Protein AF-A0A3D4NQR0-F1 (afdb_monomer)

Foldseek 3Di:
DDQLVVVLVVLQVVVPQEEEDEQVRLLRNLQCLLVCVRLDRHNHAEYEYEPDDHDLVSLVSCVSSVVQRRFYKDFDDDPVCPRGDDIDTDDNVVSVD

Mean predicted aligned error: 2.99 Å

Nearest PDB structures (foldseek):
  4d4h-assembly1_A  TM=9.047E-01  e=7.633E-07  Planktothrix agardhii
  4d4g-assembly1_A  TM=8.974E-01  e=9.957E-07  Planktothrix agardhii
  5ie2-assembly2_B  TM=8.187E-01  e=2.370E-03  Arabidopsis thaliana
  5ie3-assembly2_B  TM=8.181E-01  e=3.091E-03  Arabidopsis thaliana
  5ie0-assembly2_B  TM=8.180E-01  e=6.861E-03  Arabidopsis thaliana

Radius of gyration: 12.95 Å; Cα contacts (8 Å, |Δi|>4): 161; chains: 1; bounding box: 35×24×36 Å

Sequence (97 aa):
MWDAGRLAAEILQHGVTVADLPAAYWYLLARECASGVVSNLGDLRQVHVGGEAMSVEGLRLWHQAGLSHVRLLNTYGPTEATVVSSVHECRLSDASE

Structure (mmCIF, N/CA/C/O backbone):
data_AF-A0A3D4NQR0-F1
#
_entry.id   AF-A0A3D4NQR0-F1
#
loop_
_atom_site.group_PDB
_atom_site.id
_atom_site.type_symbol
_atom_site.label_atom_id
_atom_site.label_alt_id
_atom_site.label_comp_id
_atom_site.label_asym_id
_atom_site.label_entity_id
_atom_site.label_seq_id
_atom_site.pdbx_PDB_ins_code
_atom_site.Cartn_x
_atom_site.Cartn_y
_atom_site.Cartn_z
_atom_site.occupancy
_atom_site.B_iso_or_equiv
_atom_site.auth_seq_id
_atom_site.auth_comp_id
_atom_site.auth_asym_id
_atom_site.auth_atom_id
_atom_site.pdbx_PDB_model_num
ATOM 1 N N . MET A 1 1 ? -3.288 13.577 -8.129 1.00 74.75 1 MET A N 1
ATOM 2 C CA . MET A 1 1 ? -3.450 12.346 -7.329 1.00 74.75 1 MET A CA 1
ATOM 3 C C . MET A 1 1 ? -4.215 12.726 -6.073 1.00 74.75 1 MET A C 1
ATOM 5 O O . MET A 1 1 ? -4.042 13.857 -5.629 1.00 74.75 1 MET A O 1
ATOM 9 N N . TRP A 1 2 ? -5.108 11.872 -5.578 1.00 91.75 2 TRP A N 1
ATOM 10 C CA . TRP A 1 2 ? -5.796 12.125 -4.308 1.00 91.75 2 TRP A CA 1
ATOM 11 C C . TRP A 1 2 ? -4.796 12.039 -3.145 1.00 91.75 2 TRP A C 1
ATOM 13 O O . TRP A 1 2 ? -3.761 11.386 -3.273 1.00 91.75 2 TRP A O 1
ATOM 23 N N . ASP A 1 3 ? -5.073 12.698 -2.023 1.00 94.25 3 ASP A N 1
ATOM 24 C CA . ASP A 1 3 ? -4.380 12.375 -0.770 1.00 94.25 3 ASP A CA 1
ATOM 25 C C . ASP A 1 3 ? -4.901 11.033 -0.210 1.00 94.25 3 ASP A C 1
ATOM 27 O O . ASP A 1 3 ? -5.818 10.423 -0.777 1.00 94.25 3 ASP A O 1
ATOM 31 N N . ALA A 1 4 ? -4.274 10.510 0.847 1.00 94.75 4 ALA A N 1
ATOM 32 C CA . ALA A 1 4 ? -4.653 9.208 1.397 1.00 94.75 4 ALA A CA 1
ATOM 33 C C . ALA A 1 4 ? -6.012 9.252 2.121 1.00 94.75 4 ALA A C 1
ATOM 35 O O . ALA A 1 4 ? -6.789 8.304 1.999 1.00 94.75 4 ALA A O 1
ATOM 36 N N . GLY A 1 5 ? -6.367 10.373 2.757 1.00 95.50 5 GLY A N 1
ATOM 37 C CA . GLY A 1 5 ? -7.702 10.590 3.323 1.00 95.50 5 GLY A CA 1
ATOM 38 C C . GLY A 1 5 ? -8.824 10.524 2.279 1.00 95.50 5 GLY A C 1
ATOM 39 O O . GLY A 1 5 ? -9.821 9.825 2.476 1.00 95.50 5 GLY A O 1
ATOM 40 N N . ARG A 1 6 ? -8.661 11.195 1.133 1.00 96.81 6 ARG A N 1
ATOM 41 C CA . ARG A 1 6 ? -9.627 11.147 0.029 1.00 96.81 6 ARG A CA 1
ATOM 42 C C . ARG A 1 6 ? -9.694 9.755 -0.585 1.00 96.81 6 ARG A C 1
ATOM 44 O O . ARG A 1 6 ? -10.797 9.290 -0.844 1.00 96.81 6 ARG A O 1
ATOM 51 N N . LEU A 1 7 ? -8.563 9.073 -0.771 1.00 96.75 7 LEU A N 1
ATOM 52 C CA . LEU A 1 7 ? -8.559 7.684 -1.239 1.00 96.75 7 LEU A CA 1
ATOM 53 C C . LEU A 1 7 ? -9.342 6.764 -0.298 1.00 96.75 7 LEU A C 1
ATOM 55 O O . LEU A 1 7 ? -10.174 5.993 -0.764 1.00 96.75 7 LEU A O 1
ATOM 59 N N . ALA A 1 8 ? -9.115 6.864 1.013 1.00 97.06 8 ALA A N 1
ATOM 60 C CA . ALA A 1 8 ? -9.840 6.069 1.998 1.00 97.06 8 ALA A CA 1
ATOM 61 C C . ALA A 1 8 ? -11.352 6.340 1.950 1.00 97.06 8 ALA A C 1
ATOM 63 O O . ALA A 1 8 ? -12.149 5.403 1.990 1.00 97.06 8 ALA A O 1
ATOM 64 N N . ALA A 1 9 ? -11.757 7.605 1.793 1.00 97.25 9 ALA A N 1
ATOM 65 C CA . ALA A 1 9 ? -13.164 7.965 1.636 1.00 97.25 9 ALA A CA 1
ATOM 66 C C . ALA A 1 9 ? -13.795 7.320 0.389 1.00 97.25 9 ALA A C 1
ATOM 68 O O . ALA A 1 9 ? -14.893 6.777 0.478 1.00 97.25 9 ALA A O 1
ATOM 69 N N . GLU A 1 10 ? -13.094 7.322 -0.747 1.00 97.56 10 GLU A N 1
ATOM 70 C CA . GLU A 1 10 ? -13.565 6.695 -1.991 1.00 97.56 10 GLU A CA 1
ATOM 71 C C . GLU A 1 10 ? -13.617 5.163 -1.877 1.00 97.56 10 GLU A C 1
ATOM 73 O O . GLU A 1 10 ? -14.577 4.541 -2.334 1.00 97.56 10 GLU A O 1
ATOM 78 N N . ILE A 1 11 ? -12.635 4.547 -1.205 1.00 97.94 11 ILE A N 1
ATOM 79 C CA . ILE A 1 11 ? -12.634 3.107 -0.903 1.00 97.94 11 ILE A CA 1
ATOM 80 C C . ILE A 1 11 ? -13.889 2.727 -0.114 1.00 97.94 11 ILE A C 1
ATOM 82 O O . ILE A 1 11 ? -14.585 1.780 -0.483 1.00 97.94 11 ILE A O 1
ATOM 86 N N . LEU A 1 12 ? -14.203 3.487 0.938 1.00 97.94 12 LEU A N 1
ATOM 87 C CA . LEU A 1 12 ? -15.377 3.257 1.779 1.00 97.94 12 LEU A CA 1
ATOM 88 C C . LEU A 1 12 ? -16.679 3.496 1.013 1.00 97.94 12 LEU A C 1
ATOM 90 O O . LEU A 1 12 ? -17.590 2.674 1.071 1.00 97.94 12 LEU A O 1
ATOM 94 N N . GLN A 1 13 ? -16.762 4.606 0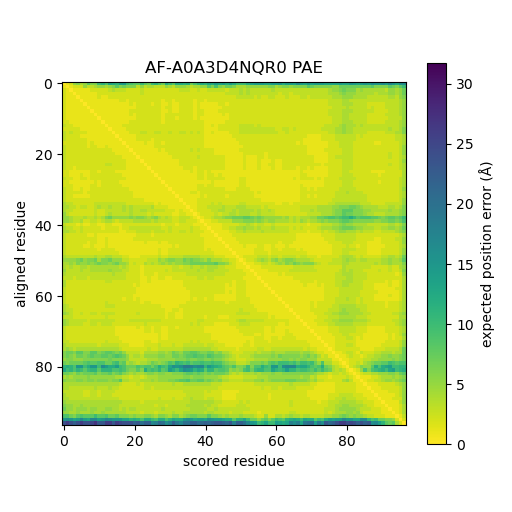.278 1.00 98.06 13 GLN A N 1
ATOM 95 C CA . GLN A 1 13 ? -17.955 4.993 -0.470 1.00 98.06 13 GLN A CA 1
ATOM 96 C C . GLN A 1 13 ? -18.326 3.963 -1.540 1.00 98.06 13 GLN A C 1
ATOM 98 O O . GLN A 1 13 ? -19.508 3.694 -1.755 1.00 98.06 13 GLN A O 1
ATOM 103 N N . HIS A 1 14 ? -17.327 3.398 -2.216 1.00 98.12 14 HIS A N 1
ATOM 104 C CA . HIS A 1 14 ? -17.535 2.473 -3.324 1.00 98.12 14 HIS A CA 1
ATOM 105 C C . HIS A 1 14 ? -17.411 0.997 -2.933 1.00 98.12 14 HIS A C 1
ATOM 107 O O . HIS A 1 14 ? -17.601 0.135 -3.791 1.00 98.12 14 HIS A O 1
ATOM 113 N N . GLY A 1 15 ? -17.116 0.690 -1.665 1.00 97.81 15 GLY A N 1
ATOM 114 C CA . GLY A 1 15 ? -16.908 -0.685 -1.207 1.00 97.81 15 GLY A CA 1
ATOM 115 C C . GLY A 1 15 ? -15.763 -1.367 -1.957 1.00 97.81 15 GLY A C 1
ATOM 116 O O . GLY A 1 15 ? -15.892 -2.508 -2.405 1.00 97.81 15 GLY A O 1
ATOM 117 N N . VAL A 1 16 ? -14.660 -0.646 -2.175 1.00 98.31 16 VAL A N 1
ATOM 118 C CA . VAL A 1 16 ? -13.514 -1.162 -2.931 1.00 98.31 16 VAL A CA 1
ATOM 119 C C . VAL A 1 16 ? -12.885 -2.319 -2.160 1.00 98.31 16 VAL A C 1
ATOM 121 O O . VAL A 1 16 ? -12.397 -2.149 -1.048 1.00 98.31 16 VAL A O 1
ATOM 124 N N . THR A 1 17 ? -12.859 -3.502 -2.775 1.00 98.56 17 THR A N 1
ATOM 125 C CA . THR A 1 17 ? -12.286 -4.710 -2.157 1.00 98.56 17 THR A CA 1
ATOM 126 C C . THR A 1 17 ? -10.861 -5.000 -2.627 1.00 98.56 17 THR A C 1
ATOM 128 O O . THR A 1 17 ? -10.115 -5.705 -1.945 1.00 98.56 17 THR A O 1
ATOM 131 N N . VAL A 1 18 ? -10.458 -4.460 -3.782 1.00 98.50 18 VAL A N 1
ATOM 132 C CA . VAL A 1 18 ? -9.118 -4.621 -4.358 1.00 98.50 18 VAL A CA 1
ATOM 133 C C . VAL A 1 18 ? -8.652 -3.288 -4.931 1.00 98.50 18 VAL A C 1
ATOM 135 O O . VAL A 1 18 ? -9.399 -2.659 -5.677 1.00 98.50 18 VAL A O 1
ATOM 138 N N . ALA A 1 19 ? -7.424 -2.884 -4.610 1.00 97.94 19 ALA A N 1
ATOM 139 C CA . ALA A 1 19 ? -6.791 -1.684 -5.155 1.00 97.94 19 ALA A CA 1
ATOM 140 C C . ALA A 1 19 ? -5.439 -2.010 -5.806 1.00 97.94 19 ALA A C 1
ATOM 142 O O . ALA A 1 19 ? -4.768 -2.962 -5.410 1.00 97.94 19 ALA A O 1
ATOM 143 N N . ASP A 1 20 ? -5.047 -1.199 -6.784 1.00 97.44 20 ASP A N 1
ATOM 144 C CA . ASP A 1 20 ? -3.729 -1.211 -7.421 1.00 97.44 20 ASP A CA 1
ATOM 145 C C . ASP A 1 20 ? -3.131 0.190 -7.268 1.00 97.44 20 ASP A C 1
ATOM 147 O O . ASP A 1 20 ? -3.775 1.180 -7.633 1.00 97.44 20 ASP A O 1
ATOM 151 N N . LEU A 1 21 ? -1.968 0.283 -6.621 1.00 97.25 21 LEU A N 1
ATOM 152 C CA . LEU A 1 21 ? -1.365 1.540 -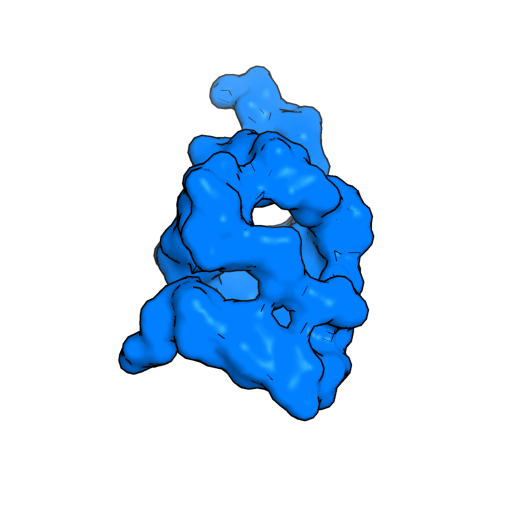6.193 1.00 97.25 21 LEU A CA 1
ATOM 153 C C . LEU A 1 21 ? 0.127 1.591 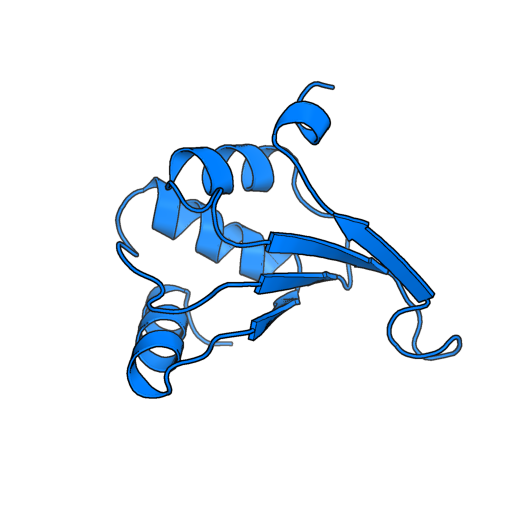-6.561 1.00 97.25 21 LEU A C 1
ATOM 155 O O . LEU A 1 21 ? 0.859 0.632 -6.317 1.00 97.25 21 LEU A O 1
ATOM 159 N N . PRO A 1 22 ? 0.638 2.743 -7.033 1.00 96.69 22 PRO A N 1
ATOM 160 C CA . PRO A 1 22 ? 2.079 2.978 -7.089 1.00 96.69 22 PRO A CA 1
ATOM 161 C C . PRO A 1 22 ? 2.724 2.841 -5.702 1.00 96.69 22 PRO A C 1
ATOM 163 O O . PRO A 1 22 ? 2.117 3.240 -4.700 1.00 96.69 22 PRO A O 1
ATOM 166 N N . ALA A 1 23 ? 3.963 2.345 -5.630 1.00 97.25 23 ALA A N 1
ATOM 167 C CA . ALA A 1 23 ? 4.619 2.081 -4.345 1.00 97.25 23 ALA A CA 1
ATOM 168 C C . ALA A 1 23 ? 4.753 3.320 -3.450 1.00 97.25 23 ALA A C 1
ATOM 170 O O . ALA A 1 23 ? 4.459 3.230 -2.254 1.00 9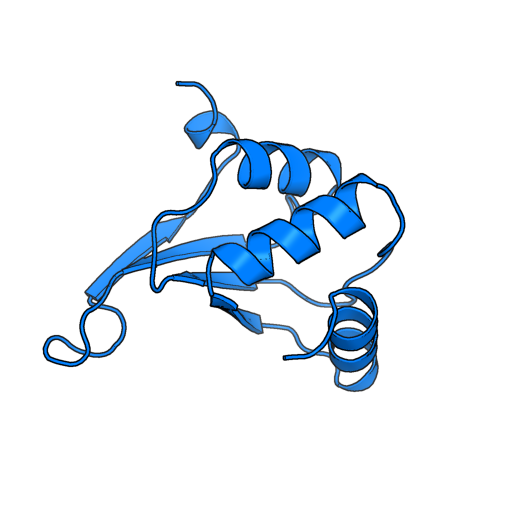7.25 23 ALA A O 1
ATOM 171 N N . ALA A 1 24 ? 5.097 4.488 -4.004 1.00 96.19 24 ALA A N 1
ATOM 172 C CA . ALA A 1 24 ? 5.119 5.732 -3.236 1.00 96.19 24 ALA A CA 1
ATOM 173 C C . ALA A 1 24 ? 3.741 6.098 -2.655 1.00 96.19 24 ALA A C 1
ATOM 175 O O . ALA A 1 24 ? 3.651 6.584 -1.525 1.00 96.19 24 ALA A O 1
ATOM 176 N N . TYR A 1 25 ? 2.657 5.847 -3.394 1.00 97.44 25 TYR A N 1
ATOM 177 C CA . TYR A 1 25 ? 1.315 6.200 -2.938 1.00 97.44 25 TYR A CA 1
ATOM 178 C C . TYR A 1 25 ? 0.800 5.233 -1.869 1.00 97.44 25 TYR A C 1
ATOM 180 O O . TYR A 1 25 ? 0.255 5.666 -0.852 1.00 97.44 25 TYR A O 1
ATOM 188 N N . TRP A 1 26 ? 1.066 3.935 -2.037 1.00 98.00 26 TRP A N 1
ATOM 189 C CA . TRP A 1 26 ? 0.836 2.943 -0.988 1.00 98.00 26 TRP A CA 1
ATOM 190 C C . TRP A 1 26 ? 1.626 3.268 0.290 1.00 98.00 26 TRP A C 1
ATOM 192 O O . TRP A 1 26 ? 1.072 3.177 1.383 1.00 98.00 26 TRP A O 1
ATOM 202 N N . TYR A 1 27 ? 2.884 3.709 0.181 1.00 97.75 27 TYR A N 1
ATOM 203 C CA . TYR A 1 27 ? 3.684 4.099 1.346 1.00 97.75 27 TYR A CA 1
ATOM 204 C C . TYR A 1 27 ? 3.065 5.278 2.114 1.00 97.75 27 TYR A C 1
ATOM 206 O O . TYR A 1 27 ? 3.026 5.256 3.346 1.00 97.75 27 TYR A O 1
ATOM 214 N N . LEU A 1 28 ? 2.533 6.288 1.414 1.00 97.06 28 LEU A N 1
ATOM 215 C CA . LEU A 1 28 ? 1.805 7.395 2.050 1.00 97.06 28 LEU A CA 1
ATOM 216 C C . LEU A 1 28 ? 0.551 6.905 2.782 1.00 97.06 28 LEU A C 1
ATOM 218 O O . LEU A 1 28 ? 0.345 7.272 3.938 1.00 97.06 28 LEU A O 1
ATOM 222 N N . LEU A 1 29 ? -0.236 6.030 2.150 1.00 97.81 29 LEU A N 1
ATOM 223 C CA . LEU A 1 29 ? -1.405 5.418 2.780 1.00 97.81 29 LEU A CA 1
ATOM 224 C C . LEU A 1 29 ? -1.015 4.628 4.038 1.00 97.81 29 LEU A C 1
ATOM 226 O O . LEU A 1 29 ? -1.609 4.827 5.093 1.00 97.81 29 LEU A O 1
ATOM 230 N N . ALA A 1 30 ? 0.022 3.789 3.959 1.00 97.88 30 ALA A N 1
ATOM 231 C CA . ALA A 1 30 ? 0.522 3.010 5.091 1.00 97.88 30 ALA A CA 1
ATOM 232 C C . ALA A 1 30 ? 0.935 3.906 6.270 1.00 97.88 30 ALA A C 1
ATOM 234 O O . ALA A 1 30 ? 0.612 3.606 7.420 1.00 97.88 30 ALA A O 1
ATOM 235 N N . ARG A 1 31 ? 1.610 5.030 5.990 1.00 98.06 31 ARG A N 1
ATOM 236 C CA . ARG A 1 31 ? 1.990 6.027 7.002 1.00 98.06 31 ARG A CA 1
ATOM 237 C C . ARG A 1 31 ? 0.784 6.677 7.668 1.00 98.06 31 ARG A C 1
ATOM 239 O O . ARG A 1 31 ? 0.781 6.808 8.888 1.00 98.06 31 ARG A O 1
ATOM 246 N N . GLU A 1 32 ? -0.214 7.091 6.892 1.00 97.81 32 GLU A N 1
ATOM 247 C CA . GLU A 1 32 ? -1.424 7.721 7.433 1.00 97.81 32 GLU A CA 1
ATOM 248 C C . GLU A 1 32 ? -2.306 6.739 8.207 1.00 97.81 32 GLU A C 1
ATOM 250 O O . GLU A 1 32 ? -2.923 7.115 9.205 1.00 97.81 32 GLU A O 1
ATOM 255 N N . CYS A 1 33 ? -2.327 5.468 7.804 1.00 97.81 33 CYS A N 1
ATOM 256 C CA . CYS A 1 33 ? -2.985 4.423 8.575 1.00 97.81 33 CYS A CA 1
ATOM 257 C C . CYS A 1 33 ? -2.262 4.160 9.901 1.00 97.81 33 CYS A C 1
ATOM 259 O O . CYS A 1 33 ? -2.895 4.121 10.953 1.00 97.81 33 CYS A O 1
ATOM 261 N N . ALA A 1 34 ? -0.931 4.051 9.882 1.00 97.38 34 ALA A N 1
ATOM 262 C CA . ALA A 1 34 ? -0.141 3.826 11.092 1.00 97.38 34 ALA A CA 1
ATOM 263 C C . ALA A 1 34 ? -0.178 5.015 12.068 1.00 97.38 34 ALA A C 1
ATOM 265 O O . ALA A 1 34 ? -0.077 4.817 13.278 1.00 97.38 34 ALA A O 1
ATOM 266 N N . SER A 1 35 ? -0.335 6.246 11.567 1.00 96.69 35 SER A N 1
ATOM 267 C CA . SER A 1 35 ? -0.502 7.443 12.402 1.00 96.69 35 SER A CA 1
ATOM 268 C C . SER A 1 35 ? -1.927 7.628 12.937 1.00 96.69 35 SER A C 1
ATOM 270 O O . SER A 1 35 ? -2.145 8.486 13.792 1.00 96.69 35 SER A O 1
ATOM 272 N N . GLY A 1 36 ? -2.894 6.84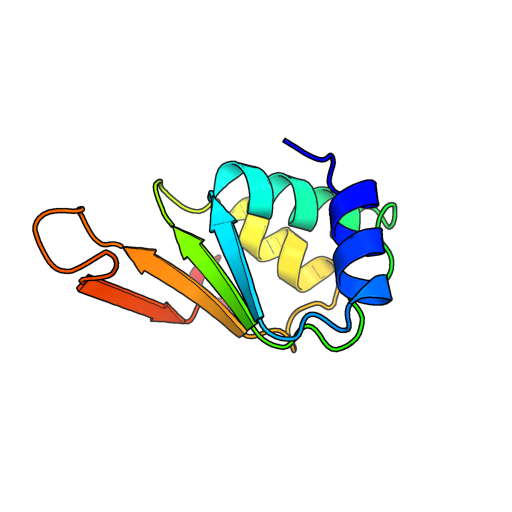3 12.449 1.00 95.00 36 GLY A N 1
ATOM 273 C CA . GLY A 1 36 ? -4.306 6.936 12.818 1.00 95.00 36 GLY A CA 1
ATOM 274 C C . GLY A 1 36 ? -5.082 8.051 12.109 1.00 95.00 36 GLY A C 1
ATOM 275 O O . GLY A 1 36 ? -6.256 8.247 12.420 1.00 95.00 36 GLY A O 1
ATOM 276 N N . VAL A 1 37 ? -4.467 8.767 11.158 1.00 93.62 37 VAL A N 1
ATOM 277 C CA . VAL A 1 37 ? -5.157 9.759 10.310 1.00 93.62 37 VAL A CA 1
ATOM 278 C C . VAL A 1 37 ? -6.205 9.071 9.432 1.00 93.62 37 VAL A C 1
ATOM 280 O O . VAL A 1 37 ? -7.330 9.556 9.314 1.00 93.62 37 VAL A O 1
ATOM 283 N N . VAL A 1 38 ? -5.861 7.908 8.876 1.00 94.50 38 VAL A N 1
ATOM 284 C CA . VAL A 1 38 ? -6.789 7.023 8.164 1.00 94.50 38 VAL A CA 1
ATOM 285 C C . VAL A 1 38 ? -7.058 5.798 9.030 1.00 94.50 38 VAL A C 1
ATOM 287 O O . VAL A 1 38 ? -6.223 4.908 9.142 1.00 94.50 38 VAL A O 1
ATOM 290 N N . SER A 1 39 ? -8.231 5.731 9.652 1.00 91.81 39 SER A N 1
ATOM 291 C CA . SER A 1 39 ? -8.548 4.680 10.629 1.00 91.81 39 SER A CA 1
ATOM 292 C C . SER A 1 39 ? -9.209 3.432 10.038 1.00 91.81 39 SER A C 1
ATOM 294 O O . SER A 1 39 ? -9.269 2.405 10.711 1.00 91.81 39 SER A O 1
ATOM 296 N N . ASN A 1 40 ? -9.735 3.503 8.811 1.00 92.94 40 ASN A N 1
ATOM 297 C CA . ASN A 1 40 ? -10.493 2.415 8.201 1.00 92.94 40 ASN A CA 1
ATOM 298 C C . ASN A 1 40 ? -10.363 2.417 6.671 1.00 92.94 40 ASN A C 1
ATOM 300 O O . ASN A 1 40 ? -10.414 3.475 6.047 1.00 92.94 40 ASN A O 1
ATOM 304 N N . LEU A 1 41 ? -10.258 1.223 6.083 1.00 96.94 41 LEU A N 1
ATOM 305 C CA . LEU A 1 41 ? -10.276 0.979 4.635 1.00 96.94 41 LEU A CA 1
ATOM 306 C C . LEU A 1 41 ? -11.448 0.075 4.203 1.00 96.94 41 LEU A C 1
ATOM 308 O O . LEU A 1 41 ? -11.471 -0.419 3.081 1.00 96.94 41 LEU A O 1
ATOM 312 N N . GLY A 1 42 ? -12.436 -0.139 5.074 1.00 96.06 42 GLY A N 1
ATOM 313 C CA . GLY A 1 42 ? -13.648 -0.899 4.773 1.00 96.06 42 GLY A CA 1
ATOM 314 C C . GLY A 1 42 ? -13.358 -2.366 4.480 1.00 96.06 42 GLY A C 1
ATOM 315 O O . GLY A 1 42 ? -12.592 -3.007 5.193 1.00 96.06 42 GLY A O 1
ATOM 316 N N . ASP A 1 43 ? -13.958 -2.876 3.405 1.00 97.00 43 ASP A N 1
ATOM 317 C CA . ASP A 1 43 ? -13.838 -4.275 2.972 1.00 97.00 43 ASP A CA 1
ATOM 318 C C . ASP A 1 43 ? -12.616 -4.525 2.068 1.00 97.00 43 ASP A C 1
ATOM 320 O O . ASP A 1 43 ? -12.553 -5.524 1.338 1.00 97.00 43 ASP A O 1
ATOM 324 N N . LEU A 1 44 ? -11.639 -3.610 2.078 1.00 98.38 44 LEU A N 1
ATOM 325 C CA . LEU A 1 44 ? -10.406 -3.766 1.322 1.00 98.38 44 LEU A CA 1
ATOM 326 C C . LEU A 1 44 ? -9.684 -5.034 1.787 1.00 98.38 44 LEU A C 1
ATOM 328 O O . LEU A 1 44 ? -9.233 -5.135 2.922 1.00 98.38 44 LEU A O 1
ATOM 332 N N . ARG A 1 45 ? -9.551 -6.011 0.889 1.00 98.19 45 ARG A N 1
ATOM 333 C CA . ARG A 1 45 ? -8.947 -7.319 1.193 1.00 98.19 45 ARG A CA 1
ATOM 334 C C . ARG A 1 45 ? -7.631 -7.566 0.470 1.00 98.19 45 ARG A C 1
ATOM 336 O O . ARG A 1 45 ? -6.922 -8.504 0.826 1.00 98.19 45 ARG A O 1
ATOM 343 N N . GLN A 1 46 ? -7.310 -6.775 -0.556 1.00 98.69 46 GLN A N 1
ATOM 344 C CA . GLN A 1 46 ? -6.074 -6.932 -1.316 1.00 98.69 46 GLN A CA 1
ATOM 345 C C . GLN A 1 46 ? -5.596 -5.611 -1.928 1.00 98.69 46 GLN A C 1
ATOM 347 O O . GLN A 1 46 ? -6.389 -4.856 -2.488 1.00 98.69 46 GLN A O 1
ATOM 352 N N . VAL A 1 47 ? -4.288 -5.373 -1.876 1.00 98.44 47 VAL A N 1
ATOM 353 C CA . VAL A 1 47 ? -3.620 -4.246 -2.532 1.00 98.44 47 VAL A CA 1
ATOM 354 C C . VAL A 1 47 ? -2.465 -4.776 -3.369 1.00 98.44 47 VAL A C 1
ATOM 356 O O . VAL A 1 47 ? -1.614 -5.512 -2.869 1.00 98.44 47 VAL A O 1
ATOM 359 N N . HIS A 1 48 ? -2.450 -4.406 -4.643 1.00 98.44 48 HIS A N 1
ATOM 360 C CA . HIS A 1 48 ? -1.316 -4.589 -5.541 1.00 98.44 48 HIS A CA 1
ATOM 361 C C . HIS A 1 48 ? -0.472 -3.326 -5.492 1.00 98.44 48 HIS A C 1
ATOM 363 O O . HIS A 1 48 ? -1.007 -2.217 -5.512 1.00 98.44 48 HIS A O 1
ATOM 369 N N . VAL A 1 49 ? 0.836 -3.505 -5.384 1.00 98.12 49 VAL A N 1
ATOM 370 C CA . VAL A 1 49 ? 1.797 -2.414 -5.321 1.00 98.12 49 VAL A CA 1
ATOM 371 C C . VAL A 1 49 ? 2.879 -2.668 -6.350 1.00 98.12 49 VAL A C 1
ATOM 373 O O . VAL A 1 49 ? 3.430 -3.764 -6.401 1.00 98.12 49 VAL A O 1
ATOM 376 N N . GLY A 1 50 ? 3.176 -1.680 -7.184 1.00 95.12 50 GLY A N 1
ATOM 377 C CA . GLY A 1 50 ? 4.145 -1.847 -8.262 1.00 95.12 50 GLY A CA 1
ATOM 378 C C . GLY A 1 50 ? 4.623 -0.527 -8.852 1.00 95.12 50 GLY A C 1
ATOM 379 O O . GLY A 1 50 ? 4.384 0.552 -8.308 1.00 95.12 50 GLY A O 1
ATOM 380 N N . GLY A 1 51 ? 5.336 -0.627 -9.973 1.00 92.38 51 GLY A N 1
ATOM 381 C CA . GLY A 1 51 ? 5.910 0.507 -10.710 1.00 92.38 51 GLY A CA 1
ATOM 382 C C . GLY A 1 51 ? 7.292 0.953 -10.222 1.00 92.38 51 GLY A C 1
ATOM 383 O O . GLY A 1 51 ? 8.087 1.444 -11.017 1.00 92.38 51 GLY A O 1
ATOM 384 N N . GLU A 1 52 ? 7.617 0.724 -8.952 1.00 94.19 52 GLU A N 1
ATOM 385 C CA . GLU A 1 52 ? 8.921 1.014 -8.350 1.00 94.19 52 GLU A CA 1
ATOM 386 C C . GLU A 1 52 ? 9.154 0.129 -7.110 1.00 94.19 52 GLU A C 1
ATOM 388 O O . GLU A 1 52 ? 8.297 -0.675 -6.738 1.00 94.19 52 GLU A O 1
ATOM 393 N N . ALA A 1 53 ? 10.324 0.245 -6.478 1.00 94.44 53 ALA A N 1
ATOM 394 C CA . ALA A 1 53 ? 10.664 -0.564 -5.310 1.00 94.44 53 ALA A CA 1
ATOM 395 C C . ALA A 1 53 ? 9.770 -0.232 -4.100 1.00 94.44 53 ALA A C 1
ATOM 397 O O . ALA A 1 53 ? 9.604 0.930 -3.728 1.00 94.44 53 ALA A O 1
ATOM 398 N N . MET A 1 54 ? 9.233 -1.265 -3.445 1.00 95.81 54 MET A N 1
ATOM 399 C CA . MET A 1 54 ? 8.459 -1.109 -2.213 1.00 95.81 54 MET A CA 1
ATOM 400 C C . MET A 1 54 ? 9.346 -0.786 -1.006 1.00 95.81 54 MET A C 1
ATOM 402 O O . MET A 1 54 ? 10.447 -1.313 -0.855 1.00 95.81 54 MET A O 1
ATOM 406 N N . SER A 1 55 ? 8.825 0.046 -0.103 1.00 96.56 55 SER A N 1
ATOM 407 C CA . SER A 1 55 ? 9.501 0.411 1.145 1.00 96.56 55 SER A CA 1
ATOM 408 C C . SER A 1 55 ? 9.338 -0.660 2.229 1.00 96.56 55 SER A C 1
ATOM 410 O O . SER A 1 55 ? 8.216 -0.994 2.620 1.00 96.56 55 SER A O 1
ATOM 412 N N . VAL A 1 56 ? 10.463 -1.119 2.788 1.00 96.81 56 VAL A N 1
ATOM 413 C CA . VAL A 1 56 ? 10.504 -2.003 3.970 1.00 96.81 56 VAL A CA 1
ATOM 414 C C . VAL A 1 56 ? 9.878 -1.329 5.195 1.00 96.81 56 VAL A C 1
ATOM 416 O O . VAL A 1 56 ? 9.138 -1.957 5.950 1.00 96.81 56 VAL A O 1
ATOM 419 N N . GLU A 1 57 ? 10.125 -0.032 5.390 1.00 97.44 57 GLU A N 1
ATOM 420 C CA . GLU A 1 57 ? 9.474 0.742 6.452 1.00 97.44 57 GLU A CA 1
ATOM 421 C C . GLU A 1 57 ? 7.956 0.796 6.237 1.00 97.44 57 GLU A C 1
ATOM 423 O O . GLU A 1 57 ? 7.194 0.587 7.178 1.00 97.44 57 GLU A O 1
ATOM 428 N N . GLY A 1 58 ? 7.514 0.994 4.990 1.00 97.44 58 GLY A N 1
ATOM 429 C CA . GLY A 1 58 ? 6.098 0.948 4.620 1.00 97.44 58 GLY A CA 1
ATOM 430 C C . GLY A 1 58 ? 5.430 -0.358 5.025 1.00 97.44 58 GLY A C 1
ATOM 431 O O . GLY A 1 58 ? 4.325 -0.345 5.559 1.00 97.44 58 GLY A O 1
ATOM 432 N N . LEU A 1 59 ? 6.128 -1.481 4.843 1.00 97.62 59 LEU A N 1
ATOM 433 C CA . LEU A 1 59 ? 5.628 -2.799 5.221 1.00 97.62 59 LEU A CA 1
ATOM 434 C C . LEU A 1 59 ? 5.456 -2.914 6.742 1.00 97.62 59 LEU A C 1
ATOM 436 O O . LEU A 1 59 ? 4.424 -3.391 7.214 1.00 97.62 59 LEU A O 1
ATOM 440 N N . ARG A 1 60 ? 6.419 -2.407 7.522 1.00 97.81 60 ARG A N 1
ATOM 441 C CA . ARG A 1 60 ? 6.307 -2.354 8.991 1.00 97.81 60 ARG A CA 1
ATOM 442 C C . ARG A 1 60 ? 5.124 -1.490 9.433 1.00 97.81 60 ARG A C 1
ATOM 444 O O . ARG A 1 60 ? 4.351 -1.923 10.284 1.00 97.81 60 ARG A O 1
ATOM 451 N N . LEU A 1 61 ? 4.946 -0.316 8.826 1.00 97.88 61 LEU A N 1
ATOM 452 C CA . LEU A 1 61 ? 3.830 0.593 9.112 1.00 97.88 61 LEU A CA 1
ATOM 453 C C . LEU A 1 61 ? 2.475 -0.024 8.752 1.00 97.88 61 LEU A C 1
ATOM 455 O O . LEU A 1 61 ? 1.533 0.067 9.533 1.00 97.88 61 LEU A O 1
ATOM 459 N N . TRP A 1 62 ? 2.385 -0.711 7.613 1.00 97.50 62 TRP A N 1
ATOM 460 C CA . TRP A 1 62 ? 1.180 -1.423 7.187 1.00 97.50 62 TRP A CA 1
ATOM 461 C C . TRP A 1 62 ? 0.739 -2.463 8.225 1.00 97.50 62 TRP A C 1
ATOM 463 O O . TRP A 1 62 ? -0.430 -2.524 8.612 1.00 97.50 62 TRP A O 1
ATOM 473 N N . HIS A 1 63 ? 1.692 -3.241 8.741 1.00 96.44 63 HIS A N 1
ATOM 474 C CA . HIS A 1 63 ? 1.435 -4.187 9.823 1.00 96.44 63 HIS A CA 1
ATOM 475 C C . HIS A 1 63 ? 1.079 -3.489 11.143 1.00 96.44 63 HIS A C 1
ATOM 477 O O . HIS A 1 63 ? 0.122 -3.902 11.802 1.00 96.44 63 HIS A O 1
ATOM 483 N N . GLN A 1 64 ? 1.792 -2.419 11.511 1.00 96.69 64 GLN A N 1
ATOM 484 C CA . GLN A 1 64 ? 1.510 -1.615 12.707 1.00 96.69 64 GLN A CA 1
ATOM 485 C C . GLN A 1 64 ? 0.099 -1.010 12.682 1.00 96.69 64 GLN A C 1
ATOM 487 O O . GLN A 1 64 ? -0.554 -0.938 13.720 1.00 96.69 64 GLN A O 1
ATOM 492 N N . ALA A 1 65 ? -0.394 -0.635 11.502 1.00 96.31 65 ALA A N 1
ATOM 493 C CA . ALA A 1 65 ? -1.743 -0.120 11.292 1.00 96.31 65 ALA A CA 1
ATOM 494 C C . ALA A 1 65 ? -2.852 -1.185 11.434 1.00 96.31 65 ALA A C 1
ATOM 496 O O . ALA A 1 65 ? -4.027 -0.875 11.263 1.00 96.31 65 ALA A O 1
ATOM 497 N N . GLY A 1 66 ? -2.513 -2.452 11.706 1.00 95.62 66 GLY A N 1
ATOM 498 C CA . GLY A 1 66 ? -3.489 -3.541 11.825 1.00 95.62 66 GLY A CA 1
ATOM 499 C C . GLY A 1 66 ? -3.997 -4.083 10.482 1.00 95.62 66 G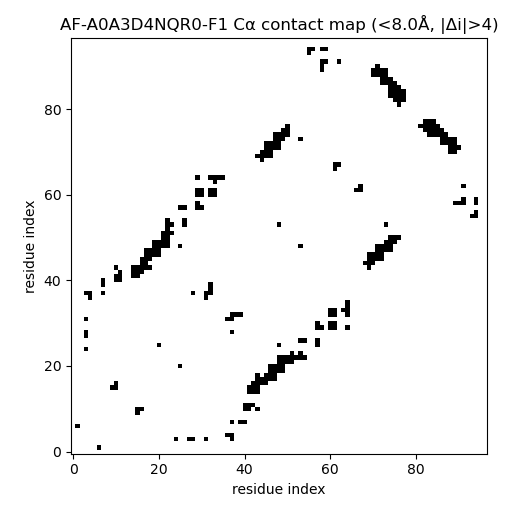LY A C 1
ATOM 500 O O . GLY A 1 66 ? -4.897 -4.925 10.450 1.00 95.62 66 GLY A O 1
ATOM 501 N N . LEU A 1 67 ? -3.388 -3.680 9.364 1.00 96.56 67 LEU A N 1
ATOM 502 C CA . LEU A 1 67 ? -3.808 -4.059 8.009 1.00 96.56 67 LEU A CA 1
ATOM 503 C C . LEU A 1 67 ? -3.234 -5.409 7.546 1.00 96.56 67 LEU A C 1
ATOM 505 O O . LEU A 1 67 ? -3.270 -5.739 6.365 1.00 96.56 67 LEU A O 1
ATOM 509 N N . SER A 1 68 ? -2.756 -6.238 8.481 1.00 94.75 68 SER A N 1
ATOM 510 C CA . SER A 1 68 ? -2.207 -7.580 8.206 1.00 94.75 68 SER A CA 1
ATOM 511 C C . SER A 1 68 ? -3.217 -8.547 7.570 1.00 94.75 68 SER A C 1
ATOM 513 O O . SER A 1 68 ? -2.825 -9.576 7.031 1.00 94.75 68 SER A O 1
ATOM 515 N N . HIS A 1 69 ? -4.513 -8.246 7.668 1.00 94.75 69 HIS A N 1
ATOM 516 C CA . HIS A 1 69 ? -5.591 -9.016 7.048 1.00 94.75 69 HIS A CA 1
ATOM 517 C C . HIS A 1 69 ? -5.783 -8.681 5.557 1.00 94.75 69 HIS A C 1
ATOM 519 O O . HIS A 1 69 ? -6.415 -9.451 4.834 1.00 94.75 69 HIS A O 1
ATOM 525 N N . VAL A 1 70 ? -5.233 -7.554 5.092 1.00 98.06 70 VAL A N 1
ATOM 526 C CA . VAL A 1 70 ? -5.257 -7.135 3.690 1.00 98.06 70 VAL A CA 1
ATOM 527 C C . VAL A 1 70 ? -4.058 -7.757 2.985 1.00 98.06 70 VAL A C 1
ATOM 529 O O . VAL A 1 70 ? -2.912 -7.479 3.339 1.00 98.06 70 VAL A O 1
ATOM 532 N 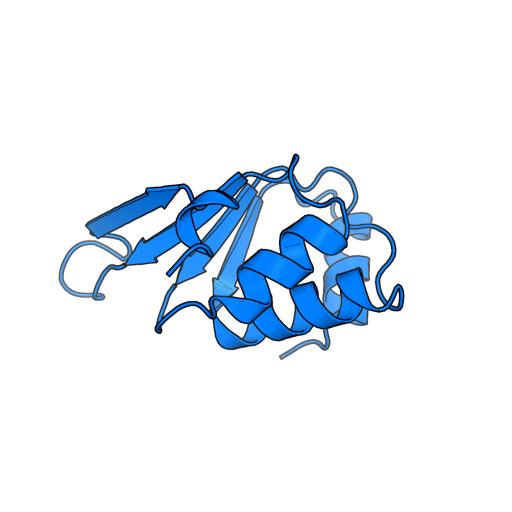N . ARG A 1 71 ? -4.302 -8.591 1.969 1.00 98.38 71 ARG A N 1
ATOM 533 C CA . ARG A 1 71 ? -3.226 -9.207 1.182 1.00 98.38 71 ARG A CA 1
ATOM 534 C C . ARG A 1 71 ? -2.447 -8.131 0.437 1.00 98.38 71 ARG A C 1
ATOM 536 O O . ARG A 1 71 ? -3.013 -7.423 -0.392 1.00 98.38 71 ARG A O 1
ATOM 543 N N . LEU A 1 72 ? -1.154 -8.034 0.706 1.00 98.50 72 LEU A N 1
ATOM 544 C CA . LEU A 1 72 ? -0.281 -7.052 0.084 1.00 98.50 72 LEU A CA 1
ATOM 545 C C . LEU A 1 72 ? 0.603 -7.745 -0.951 1.00 98.50 72 LEU A C 1
ATOM 547 O O . LEU A 1 72 ? 1.402 -8.613 -0.605 1.00 98.50 72 LEU A O 1
ATOM 551 N N . LEU A 1 73 ? 0.435 -7.392 -2.221 1.00 98.38 73 LEU A N 1
ATOM 552 C CA . LEU A 1 73 ? 1.140 -8.017 -3.333 1.00 98.38 73 LEU A CA 1
ATOM 553 C C . LEU A 1 73 ? 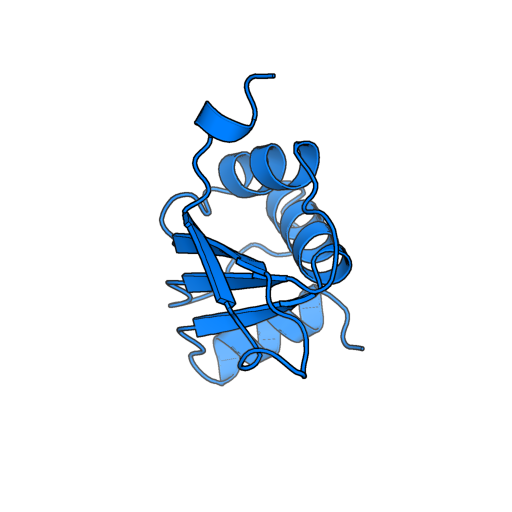2.131 -7.030 -3.946 1.00 98.38 73 LEU A C 1
ATOM 555 O O . LEU A 1 73 ? 1.716 -6.040 -4.544 1.00 98.38 73 LEU A O 1
ATOM 559 N N . ASN A 1 74 ? 3.425 -7.326 -3.841 1.00 97.81 74 ASN A N 1
ATOM 560 C CA . ASN A 1 74 ? 4.452 -6.657 -4.628 1.00 97.81 74 ASN A CA 1
ATOM 561 C C . ASN A 1 74 ? 4.413 -7.212 -6.052 1.00 97.81 74 ASN A C 1
ATOM 563 O O . ASN A 1 74 ? 4.587 -8.413 -6.270 1.00 97.81 74 ASN A O 1
ATOM 567 N N . THR A 1 75 ? 4.156 -6.345 -7.015 1.00 97.06 75 THR A N 1
ATOM 568 C CA . THR A 1 75 ? 3.948 -6.690 -8.415 1.00 97.06 75 THR A CA 1
ATOM 569 C C . THR A 1 75 ? 5.001 -6.005 -9.264 1.00 97.06 75 THR A C 1
ATOM 571 O O . THR A 1 75 ? 5.314 -4.826 -9.099 1.00 97.06 75 THR A O 1
ATOM 574 N N . TYR A 1 76 ? 5.560 -6.761 -10.198 1.00 94.19 76 TYR A N 1
ATOM 575 C CA . TYR A 1 76 ? 6.515 -6.250 -11.164 1.00 94.19 76 TYR A CA 1
ATOM 576 C C . TYR A 1 76 ? 6.114 -6.715 -12.554 1.00 94.19 76 TYR A C 1
ATOM 578 O O . TYR A 1 76 ? 5.860 -7.901 -12.772 1.00 94.19 76 TYR A O 1
ATOM 586 N N . GLY A 1 77 ? 6.087 -5.783 -13.499 1.00 91.38 77 GLY A N 1
ATOM 587 C CA . GLY A 1 77 ? 5.960 -6.083 -14.914 1.00 91.38 77 GLY A CA 1
ATOM 588 C C . GLY A 1 77 ? 6.180 -4.842 -15.775 1.00 91.38 77 GLY A C 1
ATOM 589 O O . GLY A 1 77 ? 5.617 -3.787 -15.486 1.00 91.38 77 GLY A O 1
ATOM 590 N N . PRO A 1 78 ? 7.004 -4.932 -16.830 1.00 89.56 78 PRO A N 1
ATOM 591 C CA . PRO A 1 78 ? 7.062 -3.896 -17.846 1.00 89.56 78 PRO A CA 1
ATOM 592 C C . PRO A 1 78 ? 5.843 -3.987 -18.776 1.00 89.56 78 PRO A C 1
ATOM 594 O O . PRO A 1 78 ? 5.194 -5.035 -18.908 1.00 89.56 78 PRO A O 1
ATOM 597 N N . THR A 1 79 ? 5.556 -2.890 -19.475 1.00 89.62 79 THR A N 1
ATOM 598 C CA . THR A 1 79 ? 4.459 -2.820 -20.452 1.00 89.62 79 THR A CA 1
ATOM 599 C C . THR A 1 79 ? 4.585 -3.864 -21.566 1.00 89.62 79 THR A C 1
ATOM 601 O O . THR A 1 79 ? 3.583 -4.371 -22.059 1.00 89.62 79 THR A O 1
ATOM 604 N N . GLU A 1 80 ? 5.816 -4.240 -21.902 1.00 93.12 80 GLU A N 1
ATOM 605 C CA . GLU A 1 80 ? 6.213 -5.152 -22.970 1.00 93.12 80 GLU A CA 1
ATOM 606 C C . GLU A 1 80 ? 5.986 -6.631 -22.626 1.00 93.12 80 GLU A C 1
ATOM 608 O O . GLU A 1 80 ? 5.959 -7.459 -23.535 1.00 93.12 80 GLU A O 1
ATOM 613 N N . ALA A 1 81 ? 5.835 -6.977 -21.339 1.00 76.94 81 ALA A N 1
ATOM 614 C CA . ALA A 1 81 ? 5.791 -8.371 -20.892 1.00 76.94 81 ALA A CA 1
ATOM 615 C C . ALA A 1 81 ? 4.393 -8.885 -20.525 1.00 76.94 81 ALA A C 1
ATOM 617 O O . ALA A 1 81 ? 4.191 -10.073 -20.733 1.00 76.94 81 ALA A O 1
ATOM 618 N N . THR A 1 82 ? 3.490 -8.023 -20.011 1.00 81.56 82 THR A N 1
ATOM 619 C CA . THR A 1 82 ? 2.022 -8.210 -19.780 1.00 81.56 82 THR A CA 1
ATOM 620 C C . THR A 1 82 ? 1.505 -7.389 -18.580 1.00 81.56 82 THR A C 1
ATOM 622 O O . THR A 1 82 ? 0.704 -7.887 -17.794 1.00 81.56 82 THR A O 1
ATOM 625 N N . VAL A 1 83 ? 1.942 -6.137 -18.391 1.00 85.56 83 VAL A N 1
ATOM 626 C CA . VAL A 1 83 ? 1.597 -5.269 -17.232 1.00 85.56 83 VAL A CA 1
ATOM 627 C C . VAL A 1 83 ? 2.133 -5.782 -15.882 1.00 85.56 83 VAL A C 1
ATOM 629 O O . VAL A 1 83 ? 2.845 -5.051 -15.209 1.00 85.56 83 VAL A O 1
ATOM 632 N N . VAL A 1 84 ? 1.877 -7.037 -15.501 1.00 91.81 84 VAL A N 1
ATOM 633 C CA . VAL A 1 84 ? 2.470 -7.732 -14.348 1.00 91.81 84 VAL A CA 1
ATOM 634 C C . VAL A 1 84 ? 3.037 -9.071 -14.824 1.00 91.81 84 VAL A C 1
ATOM 636 O O . VAL A 1 84 ? 2.305 -9.908 -15.347 1.00 91.81 84 VAL A O 1
ATOM 639 N N . SER A 1 85 ? 4.342 -9.278 -14.649 1.00 93.88 85 SER A N 1
ATOM 640 C CA . SER A 1 85 ? 5.057 -10.514 -15.006 1.00 93.88 85 SER A CA 1
ATOM 641 C C . SER A 1 85 ? 5.438 -11.371 -13.795 1.00 93.88 85 SER A C 1
ATOM 643 O O . SER A 1 85 ? 5.649 -12.573 -13.934 1.00 93.88 85 SER A O 1
ATOM 645 N N . SER A 1 86 ? 5.531 -10.780 -12.603 1.00 95.25 86 SER A N 1
ATOM 646 C CA . SER A 1 86 ? 5.840 -11.487 -11.358 1.00 95.25 86 SER A CA 1
ATOM 647 C C . SER A 1 86 ? 5.125 -10.855 -10.170 1.00 95.25 86 SER A C 1
ATOM 649 O O . SER A 1 86 ? 4.931 -9.638 -10.131 1.00 95.25 86 SER A O 1
ATOM 651 N N . VAL A 1 87 ? 4.775 -11.685 -9.189 1.00 97.06 87 VAL A N 1
ATOM 652 C CA . VAL A 1 87 ? 4.076 -11.279 -7.967 1.00 97.06 87 VAL A CA 1
ATOM 653 C C . VAL A 1 87 ? 4.734 -11.939 -6.760 1.00 97.06 87 VAL A C 1
ATOM 655 O O . VAL A 1 87 ? 5.030 -13.132 -6.795 1.00 97.06 87 VAL A O 1
ATOM 658 N N . HIS A 1 88 ? 4.912 -11.173 -5.688 1.00 97.50 88 HIS A N 1
ATOM 659 C CA . HIS A 1 88 ? 5.330 -11.651 -4.372 1.00 97.50 88 HIS A CA 1
ATOM 660 C C . HIS A 1 88 ? 4.316 -11.198 -3.319 1.00 97.50 88 HIS A C 1
ATOM 662 O O . HIS A 1 88 ? 3.957 -10.025 -3.266 1.00 97.50 88 HIS A O 1
ATOM 668 N N . GLU A 1 89 ? 3.833 -12.118 -2.485 1.00 97.62 89 GLU A N 1
ATOM 669 C CA . GLU A 1 89 ? 2.944 -11.779 -1.368 1.00 97.62 89 GLU A CA 1
ATOM 670 C C . GLU A 1 89 ? 3.778 -11.354 -0.160 1.00 97.62 89 GLU A C 1
ATOM 672 O O . GLU A 1 89 ? 4.449 -12.181 0.457 1.00 97.62 89 GLU A O 1
ATOM 677 N N . CYS A 1 90 ? 3.715 -10.066 0.169 1.00 96.88 90 CYS A N 1
ATOM 678 C CA . CYS A 1 90 ? 4.484 -9.471 1.248 1.00 96.88 90 CYS A CA 1
ATOM 679 C C . CYS A 1 90 ? 3.971 -9.915 2.616 1.00 96.88 90 CYS A C 1
ATOM 681 O O . CYS A 1 90 ? 2.773 -9.871 2.908 1.00 96.88 90 CYS A O 1
ATOM 683 N N . ARG A 1 91 ? 4.906 -10.281 3.488 1.00 94.81 91 ARG A N 1
ATOM 684 C CA . ARG A 1 91 ? 4.661 -10.633 4.890 1.00 94.81 91 ARG A CA 1
ATOM 685 C C . ARG A 1 91 ? 5.586 -9.834 5.792 1.00 94.81 91 ARG A C 1
ATOM 687 O O . ARG A 1 91 ? 6.657 -9.423 5.368 1.00 94.81 91 ARG A O 1
ATOM 694 N N . LEU A 1 92 ? 5.242 -9.704 7.073 1.00 94.38 92 LEU A N 1
ATOM 695 C CA . LEU A 1 92 ? 6.100 -9.011 8.042 1.00 94.38 92 LEU A CA 1
ATOM 696 C C . LEU A 1 92 ? 7.521 -9.601 8.105 1.00 94.38 92 LEU A C 1
ATOM 698 O O . LEU A 1 92 ? 8.474 -8.865 8.335 1.00 94.38 92 LEU A O 1
ATOM 702 N N . SER A 1 93 ? 7.673 -10.906 7.850 1.00 94.62 93 SER A N 1
ATOM 703 C CA . SER A 1 93 ? 8.977 -11.574 7.745 1.00 94.62 93 SER A CA 1
ATOM 704 C C . SER A 1 93 ? 9.879 -10.994 6.654 1.00 94.62 93 SER A C 1
ATOM 706 O O . SER A 1 93 ? 11.096 -11.064 6.785 1.00 94.62 93 SER A O 1
ATOM 708 N N . ASP A 1 94 ? 9.310 -10.384 5.619 1.00 93.81 94 ASP A N 1
ATOM 709 C CA . ASP A 1 94 ? 10.062 -9.769 4.522 1.00 93.81 94 ASP A CA 1
ATOM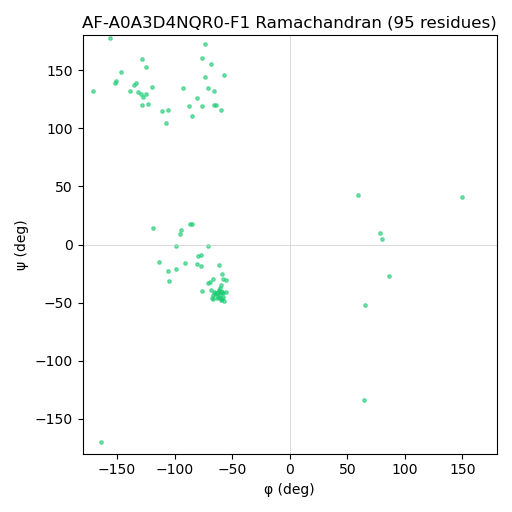 710 C C . ASP A 1 94 ? 10.646 -8.405 4.934 1.00 93.81 94 ASP A C 1
ATOM 712 O O . ASP A 1 94 ? 11.461 -7.834 4.220 1.00 93.81 94 ASP A O 1
ATOM 716 N N . ALA A 1 95 ? 10.259 -7.879 6.105 1.00 90.00 95 ALA A N 1
ATOM 717 C CA . ALA A 1 95 ? 10.817 -6.661 6.687 1.00 90.00 95 ALA A CA 1
ATOM 718 C C . ALA A 1 95 ? 11.967 -6.919 7.685 1.00 90.00 95 ALA A C 1
ATOM 720 O O . ALA A 1 95 ? 12.328 -6.003 8.436 1.00 90.00 95 ALA A O 1
ATOM 721 N N . SER A 1 96 ? 12.494 -8.151 7.728 1.00 77.12 96 SER A N 1
ATOM 722 C CA . SER A 1 96 ? 13.479 -8.627 8.720 1.00 77.12 96 SER A CA 1
ATOM 723 C C . SER A 1 96 ? 14.945 -8.535 8.279 1.00 77.12 96 SER A C 1
ATOM 725 O O . SER A 1 96 ? 15.799 -9.081 8.975 1.00 77.12 96 SER A O 1
ATOM 727 N N . GLU A 1 97 ? 15.242 -7.888 7.151 1.00 55.12 97 GLU A N 1
ATOM 728 C CA . GLU A 1 97 ? 16.621 -7.633 6.697 1.00 55.12 97 GLU A CA 1
ATOM 729 C C . GLU A 1 97 ? 17.177 -6.293 7.199 1.00 55.12 97 GLU A C 1
ATOM 731 O O . GLU A 1 97 ? 16.409 -5.298 7.269 1.00 55.12 97 GLU A O 1
#

Secondary structure (DSSP, 8-state):
---HHHHHHHHHHHT--EEEEEHHHHHHHHHHHHTTSS---TT--EEEEESSPPPHHHHHHHHHTTGGGSEEEEEE--TTTTS-SEEEE--GGGG--

pLDDT: mean 94.93, std 5.99, range [55.12, 98.69]

Solvent-accessible surface area (backbone atoms only — not comparable to full-atom values): 5394 Å² total; per-residue (Å²): 132,78,57,54,66,57,47,32,51,51,28,48,75,68,59,36,40,67,49,79,37,49,25,74,58,47,36,51,36,22,50,34,28,47,72,54,78,40,82,63,50,71,66,44,42,33,37,39,29,22,96,54,83,73,56,53,67,33,51,52,28,30,47,71,45,65,46,72,77,34,47,39,29,46,37,43,45,54,81,90,74,60,56,59,70,47,78,43,80,64,50,76,76,76,53,72,122